Protein AF-A0A645FDJ0-F1 (afdb_monomer_lite)

Structure (mmCIF, N/CA/C/O backbone):
data_AF-A0A645FDJ0-F1
#
_entry.id   AF-A0A645FDJ0-F1
#
loop_
_atom_site.group_PDB
_atom_site.id
_atom_site.type_symbol
_atom_site.label_atom_id
_atom_site.label_alt_id
_atom_site.label_comp_id
_atom_site.label_asym_id
_atom_site.label_entity_id
_atom_site.label_seq_id
_atom_site.pdbx_PDB_ins_code
_atom_site.Cartn_x
_atom_site.Cartn_y
_atom_site.Cartn_z
_atom_site.occupancy
_atom_site.B_iso_or_equiv
_atom_site.auth_seq_id
_atom_site.auth_comp_id
_atom_site.auth_asym_id
_atom_site.auth_atom_id
_atom_site.pdbx_PDB_model_num
ATOM 1 N N . MET A 1 1 ? -22.253 4.951 -11.835 1.00 76.19 1 MET A N 1
ATOM 2 C CA . MET A 1 1 ? -21.453 4.607 -10.640 1.00 76.19 1 MET A CA 1
ATOM 3 C C . MET A 1 1 ? -21.024 3.159 -10.775 1.00 76.19 1 MET A C 1
ATOM 5 O O . MET A 1 1 ? -21.834 2.363 -11.230 1.00 76.19 1 MET A O 1
ATOM 9 N N . GLU A 1 2 ? -19.774 2.843 -10.449 1.00 93.25 2 GLU A N 1
ATOM 10 C CA . GLU A 1 2 ? -19.200 1.492 -10.538 1.00 93.25 2 GLU A CA 1
ATOM 11 C C . GLU A 1 2 ? -18.906 0.972 -9.124 1.00 93.25 2 GLU A C 1
ATOM 13 O O . GLU A 1 2 ? -18.539 1.755 -8.248 1.00 93.25 2 GLU A O 1
ATOM 18 N N . VAL A 1 3 ? -19.049 -0.336 -8.902 1.00 92.81 3 VAL A N 1
ATOM 19 C CA . VAL A 1 3 ? -18.708 -0.996 -7.635 1.00 92.81 3 VAL A CA 1
ATOM 20 C C . VAL A 1 3 ? -17.676 -2.084 -7.915 1.00 92.81 3 VAL A C 1
ATOM 22 O O . VAL A 1 3 ? -17.936 -3.002 -8.686 1.00 92.81 3 VAL A O 1
ATOM 25 N N . ASN A 1 4 ? -16.510 -1.982 -7.275 1.00 96.31 4 ASN A N 1
ATOM 26 C CA . ASN A 1 4 ? -15.414 -2.939 -7.402 1.00 96.31 4 ASN A CA 1
ATOM 27 C C . ASN A 1 4 ? -15.180 -3.630 -6.050 1.00 96.31 4 ASN A C 1
ATOM 29 O O . ASN A 1 4 ? -14.768 -2.947 -5.112 1.00 96.31 4 ASN A O 1
ATOM 33 N N . PRO A 1 5 ? -15.369 -4.957 -5.921 1.00 95.06 5 PRO A N 1
ATOM 34 C CA . PRO A 1 5 ? -15.133 -5.683 -4.669 1.00 95.06 5 PRO A CA 1
ATOM 35 C C . PRO A 1 5 ? -13.633 -5.962 -4.445 1.00 95.06 5 PRO A C 1
ATOM 37 O O . PRO A 1 5 ? -13.225 -7.081 -4.148 1.00 95.06 5 PRO A O 1
ATOM 40 N N . ARG A 1 6 ? -12.788 -4.948 -4.640 1.00 95.94 6 ARG A N 1
ATOM 41 C CA . ARG A 1 6 ? -11.336 -4.988 -4.426 1.00 95.94 6 ARG A CA 1
ATOM 42 C C . ARG A 1 6 ? -10.832 -3.605 -4.046 1.00 95.94 6 ARG A C 1
ATOM 44 O O . ARG A 1 6 ? -11.458 -2.599 -4.381 1.00 95.94 6 ARG A O 1
ATOM 51 N N . PHE A 1 7 ? -9.650 -3.542 -3.440 1.00 97.25 7 PHE A N 1
ATOM 52 C CA . PHE A 1 7 ? -8.988 -2.258 -3.263 1.00 97.25 7 PHE A CA 1
ATOM 53 C C . PHE A 1 7 ? -8.648 -1.621 -4.622 1.00 97.25 7 PHE A C 1
ATOM 55 O O . PHE A 1 7 ? -8.265 -2.311 -5.579 1.00 97.25 7 PHE A O 1
ATOM 62 N N . PRO A 1 8 ? -8.812 -0.297 -4.746 1.00 95.44 8 PRO A N 1
ATOM 63 C CA . PRO A 1 8 ? -8.429 0.418 -5.948 1.00 95.44 8 PRO A CA 1
ATOM 64 C C . PRO A 1 8 ? -6.903 0.545 -6.046 1.00 95.44 8 PRO A C 1
ATOM 66 O O . PRO A 1 8 ? -6.191 0.521 -5.048 1.00 95.44 8 PRO A O 1
ATOM 69 N N . ALA A 1 9 ? -6.387 0.775 -7.256 1.00 94.12 9 ALA A N 1
ATOM 70 C CA . ALA A 1 9 ? -4.945 0.917 -7.498 1.00 94.12 9 ALA A CA 1
ATOM 71 C C . ALA A 1 9 ? -4.289 2.119 -6.778 1.00 94.12 9 ALA A C 1
ATOM 73 O O . ALA A 1 9 ? -3.068 2.228 -6.739 1.00 94.12 9 ALA A O 1
ATOM 74 N N . TRP A 1 10 ? -5.089 3.034 -6.228 1.00 94.88 10 TRP A N 1
ATOM 75 C CA . TRP A 1 10 ? -4.650 4.197 -5.455 1.00 94.88 10 TRP A CA 1
ATOM 76 C C . TRP A 1 10 ? -4.744 3.983 -3.937 1.00 94.88 10 TRP A C 1
ATOM 78 O O . TRP A 1 10 ? -4.668 4.950 -3.192 1.00 94.88 10 TRP A O 1
ATOM 88 N N . ILE A 1 11 ? -4.888 2.743 -3.453 1.00 96.94 11 ILE A N 1
ATOM 89 C CA . ILE A 1 11 ? -5.098 2.431 -2.026 1.00 96.94 11 ILE A CA 1
ATOM 90 C C . ILE A 1 11 ? -4.057 3.051 -1.075 1.00 96.94 11 ILE A C 1
ATOM 92 O O . ILE A 1 11 ? -4.382 3.434 0.044 1.00 96.94 11 ILE A O 1
ATOM 96 N N . TYR A 1 12 ? -2.818 3.250 -1.526 1.00 95.62 12 TYR A N 1
ATOM 97 C CA . TYR A 1 12 ? -1.797 3.941 -0.733 1.00 95.62 12 TYR A CA 1
ATOM 98 C C . TYR A 1 12 ? -2.153 5.398 -0.406 1.00 95.62 12 TYR A C 1
ATOM 100 O O . TYR A 1 12 ? -1.720 5.903 0.627 1.00 95.62 12 TYR A O 1
ATOM 108 N N . LEU A 1 13 ? -2.974 6.068 -1.222 1.00 97.06 13 LEU A N 1
ATOM 109 C CA . LEU A 1 13 ? -3.484 7.404 -0.911 1.00 97.06 13 LEU A CA 1
ATOM 110 C C . LEU A 1 13 ? -4.385 7.386 0.328 1.00 97.06 13 LEU A C 1
ATOM 112 O O . LEU A 1 13 ? -4.271 8.287 1.152 1.00 97.06 13 LEU A O 1
ATOM 116 N N . THR A 1 14 ? -5.241 6.371 0.504 1.00 96.75 14 THR A N 1
ATOM 117 C CA . THR A 1 14 ? -6.084 6.298 1.712 1.00 96.75 14 THR A CA 1
ATOM 118 C C . THR A 1 14 ? -5.219 6.097 2.943 1.00 96.75 14 THR A C 1
ATOM 120 O O . THR A 1 14 ? -5.430 6.768 3.948 1.00 96.75 14 THR A O 1
ATOM 123 N N . ALA A 1 15 ? -4.196 5.241 2.846 1.00 96.81 15 ALA A N 1
ATOM 124 C CA . ALA A 1 15 ? -3.232 5.039 3.919 1.00 96.81 15 ALA A CA 1
ATOM 125 C C . ALA A 1 15 ? -2.487 6.343 4.256 1.00 96.81 15 ALA A C 1
ATOM 127 O O . ALA A 1 15 ? -2.405 6.709 5.426 1.00 96.81 15 ALA A O 1
ATOM 128 N N . 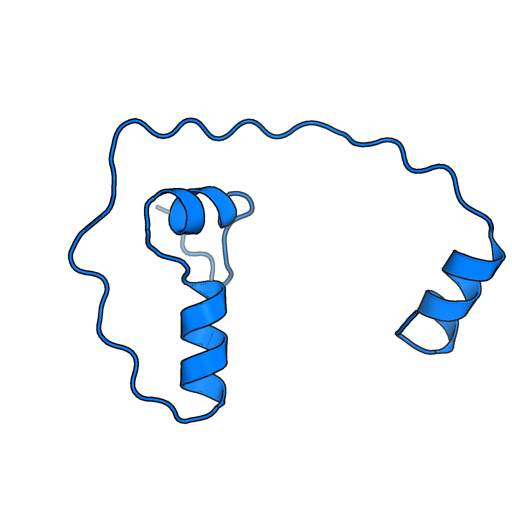ALA A 1 16 ? -2.026 7.087 3.245 1.00 96.81 16 ALA A N 1
ATOM 129 C CA . ALA A 1 16 ? -1.370 8.388 3.414 1.00 96.81 16 ALA A CA 1
ATOM 130 C C . ALA A 1 16 ? -2.304 9.495 3.944 1.00 96.81 16 ALA A C 1
ATOM 132 O O . ALA A 1 16 ? -1.830 10.491 4.490 1.00 96.81 16 ALA A O 1
ATOM 133 N N . ALA A 1 17 ? -3.619 9.329 3.785 1.00 97.69 17 ALA A N 1
ATOM 134 C CA . ALA A 1 17 ? -4.651 10.189 4.358 1.00 97.69 17 ALA A CA 1
ATOM 135 C C . ALA A 1 17 ? -5.102 9.739 5.766 1.00 97.69 17 ALA A C 1
ATOM 137 O O . ALA A 1 17 ? -6.085 10.266 6.282 1.00 97.69 17 ALA A O 1
ATOM 138 N N . GLY A 1 18 ? -4.415 8.768 6.382 1.00 97.06 18 GLY A N 1
ATOM 139 C CA . GLY A 1 18 ? -4.692 8.281 7.740 1.00 97.06 18 GLY A CA 1
ATOM 140 C C . GLY A 1 18 ? -5.604 7.050 7.815 1.00 97.06 18 GLY A C 1
ATOM 141 O O . GLY A 1 18 ? -5.879 6.553 8.904 1.00 97.06 18 GLY A O 1
ATOM 142 N N . GLN A 1 19 ? -6.046 6.512 6.677 1.00 97.50 19 GLN A N 1
ATOM 143 C CA . GLN A 1 19 ? -6.961 5.370 6.598 1.00 97.50 19 GLN A CA 1
ATOM 144 C C . GLN A 1 19 ? -6.299 4.167 5.916 1.00 97.50 19 GLN A C 1
ATOM 146 O O . GLN A 1 19 ? -6.515 3.878 4.732 1.00 97.50 19 GLN A O 1
ATOM 151 N N . ASN A 1 20 ? -5.472 3.436 6.666 1.00 97.56 20 ASN A N 1
ATOM 152 C CA . ASN A 1 20 ? -4.812 2.224 6.173 1.00 97.56 20 ASN A CA 1
ATOM 153 C C . ASN A 1 20 ? -5.775 1.020 6.172 1.00 97.56 20 ASN A C 1
ATOM 155 O O . ASN A 1 20 ? -5.718 0.137 7.028 1.00 97.56 20 ASN A O 1
ATOM 159 N N . GLN A 1 21 ? -6.682 1.010 5.196 1.00 97.38 21 GLN A N 1
ATOM 160 C CA . GLN A 1 21 ? -7.716 -0.014 5.040 1.00 97.38 21 GLN A CA 1
ATOM 161 C C . GLN A 1 21 ? -7.156 -1.438 4.849 1.00 97.38 21 GLN A C 1
ATOM 163 O O . GLN A 1 21 ? -7.717 -2.350 5.458 1.00 97.38 21 GLN A O 1
ATOM 168 N N . PRO A 1 22 ? -6.055 -1.676 4.097 1.00 97.69 22 PRO A N 1
ATOM 169 C CA . PRO A 1 22 ? -5.449 -3.006 4.020 1.00 97.69 22 PRO A CA 1
ATOM 170 C C . PRO A 1 22 ? -4.976 -3.531 5.379 1.00 97.69 22 PRO A C 1
ATOM 172 O O . PRO A 1 22 ? -5.272 -4.672 5.728 1.00 97.69 22 PRO A O 1
ATOM 175 N N . ALA A 1 23 ? -4.302 -2.700 6.182 1.00 97.75 23 ALA A N 1
ATOM 176 C CA . ALA A 1 23 ? -3.860 -3.106 7.517 1.00 97.75 23 ALA A CA 1
ATOM 177 C C . ALA A 1 23 ? -5.049 -3.405 8.444 1.00 97.75 23 ALA A C 1
ATOM 179 O O . ALA A 1 23 ? -5.039 -4.402 9.165 1.00 97.75 23 ALA A O 1
ATOM 180 N N . SER A 1 24 ? -6.098 -2.579 8.394 1.00 97.81 24 SER A N 1
ATOM 181 C CA . SER A 1 24 ? -7.347 -2.837 9.118 1.00 97.81 24 SER A CA 1
ATOM 182 C C . SER A 1 24 ? -8.001 -4.152 8.699 1.00 97.81 24 SER A C 1
ATOM 184 O O . SER A 1 24 ? -8.472 -4.893 9.557 1.00 97.81 24 SER A O 1
ATOM 186 N N . LEU A 1 25 ? -8.005 -4.476 7.403 1.00 97.56 25 LEU A N 1
ATOM 187 C CA . LEU A 1 25 ? -8.543 -5.742 6.907 1.00 97.56 25 LEU A CA 1
ATOM 188 C C . LEU A 1 25 ? -7.778 -6.946 7.462 1.00 97.56 25 LEU A C 1
ATOM 190 O O . LEU A 1 25 ? -8.408 -7.901 7.906 1.00 97.56 25 LEU A O 1
ATOM 194 N N . VAL A 1 26 ? -6.444 -6.884 7.490 1.00 98.00 26 VAL A N 1
ATOM 195 C CA . VAL A 1 26 ? -5.612 -7.946 8.079 1.00 98.00 26 VAL A CA 1
ATOM 196 C C . VAL A 1 26 ? -5.924 -8.122 9.566 1.00 98.0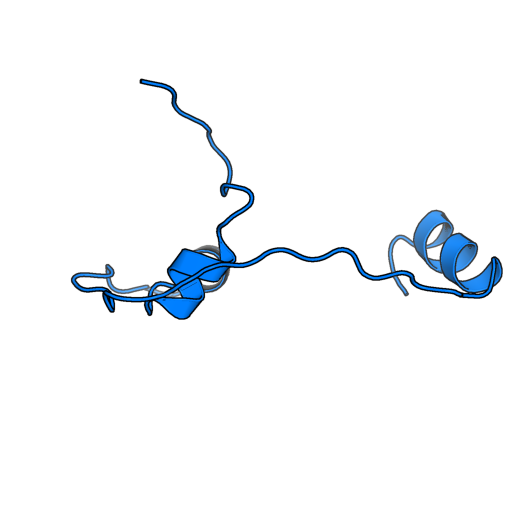0 26 VAL A C 1
ATOM 198 O O . VAL A 1 26 ? -6.170 -9.243 10.000 1.00 98.00 26 VAL A O 1
ATOM 201 N N . LYS A 1 27 ? -6.011 -7.029 10.333 1.00 98.44 27 LYS A N 1
ATOM 202 C CA . LYS A 1 27 ? -6.396 -7.080 11.755 1.00 98.44 27 LYS A CA 1
ATOM 203 C C . LYS A 1 27 ? -7.763 -7.734 11.961 1.00 98.44 27 LYS A C 1
ATOM 205 O O . LYS A 1 27 ? -7.906 -8.614 12.805 1.00 98.44 27 LYS A O 1
ATOM 210 N N . MET A 1 28 ? -8.755 -7.361 11.150 1.00 98.06 28 MET A N 1
ATOM 211 C CA . MET A 1 28 ? -10.079 -7.991 11.190 1.00 98.06 28 MET A CA 1
ATOM 212 C C . MET A 1 28 ? -10.008 -9.488 10.862 1.00 98.06 28 MET A C 1
ATOM 214 O O . MET A 1 28 ? -10.650 -10.288 11.539 1.00 98.06 28 MET A O 1
ATOM 218 N N . ALA A 1 29 ? -9.205 -9.883 9.871 1.00 98.12 29 ALA A N 1
ATOM 219 C CA . ALA A 1 29 ? -8.993 -11.289 9.526 1.00 98.12 29 ALA A CA 1
ATOM 220 C C . ALA A 1 29 ? -8.311 -12.081 10.658 1.00 98.12 29 ALA A C 1
ATOM 222 O O . ALA A 1 29 ? -8.570 -13.272 10.815 1.00 98.12 29 ALA A O 1
ATOM 223 N N . MET A 1 30 ? -7.497 -11.417 11.483 1.00 98.56 30 MET A N 1
ATOM 224 C CA . MET A 1 30 ? -6.897 -11.978 12.700 1.00 98.56 30 MET A CA 1
ATOM 225 C C . MET A 1 30 ? -7.852 -11.991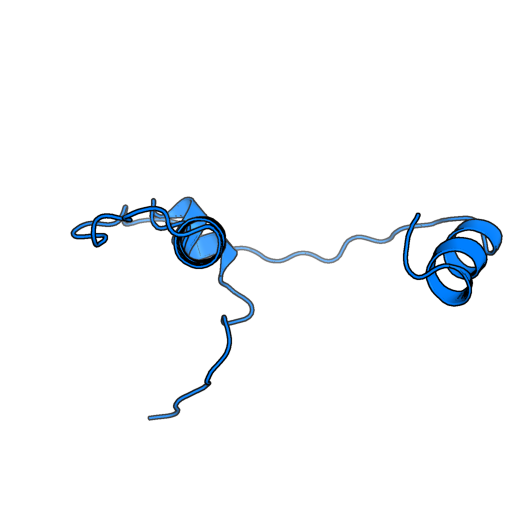 13.909 1.00 98.56 30 MET A C 1
ATOM 227 O O . MET A 1 30 ? -7.463 -12.413 14.996 1.00 98.56 30 MET A O 1
ATOM 231 N N . GLY A 1 31 ? -9.104 -11.551 13.744 1.00 98.38 31 GLY A N 1
ATOM 232 C CA . GLY A 1 31 ? -10.107 -11.506 14.811 1.00 98.38 31 GLY A CA 1
ATOM 233 C C . GLY A 1 31 ? -10.005 -10.283 15.727 1.00 98.38 31 GLY A C 1
ATOM 234 O O . GLY A 1 31 ? -10.703 -10.216 16.742 1.00 98.38 31 GLY A O 1
ATOM 235 N N . GLU A 1 32 ? -9.166 -9.302 15.394 1.00 98.50 32 GLU A N 1
ATOM 236 C CA . GLU A 1 32 ? -9.069 -8.060 16.156 1.00 98.50 32 GLU A CA 1
ATOM 237 C C . GLU A 1 32 ? -10.264 -7.139 15.880 1.00 98.50 32 GLU A C 1
ATOM 239 O O . GLU A 1 32 ? -10.775 -7.035 14.761 1.00 98.50 32 GLU A O 1
ATOM 244 N N . LYS A 1 33 ? -10.680 -6.392 16.907 1.00 97.62 33 LYS A N 1
ATOM 245 C CA . LYS A 1 33 ? -11.657 -5.313 16.741 1.00 97.62 33 LYS A CA 1
ATOM 246 C C . LYS A 1 33 ? -10.955 -4.077 16.191 1.00 97.62 33 LYS A C 1
ATOM 248 O O . LYS A 1 33 ? -10.061 -3.534 16.834 1.00 97.62 33 LYS A O 1
ATOM 253 N N . VAL A 1 34 ? -11.410 -3.599 15.038 1.00 97.25 34 VAL A N 1
ATOM 254 C CA . VAL A 1 34 ? -10.920 -2.363 14.422 1.00 97.25 34 VAL A CA 1
ATOM 255 C C . VAL A 1 34 ? -11.994 -1.288 14.532 1.00 97.25 34 VAL A C 1
ATOM 257 O O . VAL A 1 34 ? -13.131 -1.498 14.115 1.00 97.25 34 VAL A O 1
ATOM 260 N N . ALA A 1 35 ? -11.639 -0.139 15.109 1.00 96.69 35 ALA A N 1
ATOM 261 C CA . ALA A 1 35 ? -12.531 1.013 15.157 1.00 96.69 35 ALA A CA 1
ATOM 262 C C . ALA A 1 35 ? -12.723 1.605 13.744 1.00 96.69 35 ALA A C 1
ATOM 264 O O . ALA A 1 35 ? -11.758 1.646 12.973 1.00 96.69 35 ALA A O 1
ATOM 265 N N . PRO A 1 36 ? -13.933 2.072 13.389 1.00 96.19 36 PRO A N 1
ATOM 266 C CA . PRO A 1 36 ? -14.161 2.767 12.128 1.00 96.19 36 PRO A CA 1
ATOM 267 C C . PRO A 1 36 ? -13.281 4.012 11.987 1.00 96.19 36 PRO A C 1
ATOM 269 O O . PRO A 1 36 ? -13.007 4.713 12.959 1.00 96.19 36 PRO A O 1
ATOM 272 N N . PHE A 1 37 ? -12.870 4.312 10.757 1.00 96.94 37 PHE A N 1
ATOM 273 C CA . PHE A 1 37 ? -12.234 5.588 10.453 1.00 96.94 37 PHE A CA 1
ATOM 274 C C . PHE A 1 37 ? -13.305 6.675 10.339 1.00 96.94 37 PHE A C 1
ATOM 276 O O . PHE A 1 37 ? -14.178 6.589 9.477 1.00 96.94 37 PHE A O 1
ATOM 283 N N . GLU A 1 38 ? -13.228 7.703 11.179 1.00 97.12 38 GLU A N 1
ATOM 284 C CA . GLU A 1 38 ? -14.196 8.812 11.174 1.00 97.12 38 GLU A CA 1
ATOM 285 C C . GLU A 1 38 ? -13.670 10.056 10.450 1.00 97.12 38 GLU A C 1
ATOM 287 O O . GLU A 1 38 ? -14.442 10.901 10.001 1.00 97.12 38 GLU A O 1
ATOM 292 N N . THR A 1 39 ? -12.350 10.167 10.304 1.00 97.31 39 THR A N 1
ATOM 293 C CA . THR A 1 39 ? -11.679 11.328 9.716 1.00 97.31 39 THR A CA 1
ATOM 294 C C . THR A 1 39 ? -10.580 10.898 8.748 1.00 97.31 39 THR A C 1
ATOM 296 O O . THR A 1 39 ? -10.164 9.736 8.711 1.00 97.31 39 THR A O 1
ATOM 299 N N . TYR A 1 40 ? -10.141 11.838 7.915 1.00 97.00 40 TYR A N 1
ATOM 300 C CA . TYR A 1 40 ? -8.999 11.684 7.023 1.00 97.00 40 TYR A CA 1
ATOM 301 C C . TYR A 1 40 ? -8.302 13.030 6.835 1.00 97.00 40 TYR A C 1
ATOM 303 O O . TYR A 1 40 ? -8.906 14.095 6.982 1.00 97.00 40 TYR A O 1
ATOM 311 N N . GLU A 1 41 ? -7.026 12.983 6.481 1.00 97.88 41 GLU A N 1
ATOM 312 C CA . GLU A 1 41 ? -6.240 14.174 6.183 1.00 97.88 41 GLU A CA 1
ATOM 313 C C . GLU A 1 41 ? -6.453 14.628 4.731 1.00 97.88 41 GLU A C 1
ATOM 315 O O . GLU A 1 41 ? -6.246 13.870 3.780 1.00 97.88 41 GLU A O 1
ATOM 320 N N . THR A 1 42 ? -6.835 15.891 4.545 1.00 97.06 42 THR A N 1
ATOM 321 C CA . THR A 1 42 ? -6.988 16.519 3.223 1.00 97.06 42 THR A CA 1
ATOM 322 C C . THR A 1 42 ? -5.660 17.051 2.675 1.00 97.06 42 THR A C 1
ATOM 324 O O . THR A 1 42 ? -4.691 17.211 3.412 1.00 97.06 42 THR A O 1
ATOM 327 N N . GLY A 1 43 ? -5.619 17.392 1.381 1.00 96.88 43 GLY A N 1
ATOM 328 C CA . GLY A 1 43 ? -4.456 18.055 0.768 1.00 96.88 43 GLY A CA 1
ATOM 329 C C . GLY A 1 43 ? -3.303 17.116 0.398 1.00 96.88 43 GLY A C 1
ATOM 330 O O . GLY A 1 43 ? -2.185 17.568 0.167 1.00 96.88 43 GLY A O 1
ATOM 331 N N . LYS A 1 44 ? -3.559 15.806 0.336 1.00 96.00 44 LYS A N 1
ATOM 332 C CA . LYS A 1 44 ? -2.587 14.799 -0.103 1.00 96.00 44 LYS A CA 1
ATOM 333 C C . LYS A 1 44 ? -2.547 14.725 -1.633 1.00 96.00 44 LYS A C 1
ATOM 335 O O . LYS A 1 44 ? -3.587 14.783 -2.285 1.00 96.00 44 LYS A O 1
ATOM 340 N N . ILE A 1 45 ? -1.356 14.535 -2.198 1.00 95.38 45 ILE A N 1
ATOM 341 C CA . ILE A 1 45 ? -1.154 14.268 -3.629 1.00 95.38 45 ILE A CA 1
ATOM 342 C C . ILE A 1 45 ? -0.591 12.852 -3.770 1.00 95.38 45 ILE A C 1
ATOM 344 O O . ILE A 1 45 ? 0.367 12.493 -3.090 1.00 95.38 45 ILE A O 1
ATOM 348 N N . PHE A 1 46 ? -1.177 12.054 -4.663 1.00 95.25 46 PHE A N 1
ATOM 349 C CA . PHE A 1 46 ? -0.693 10.718 -5.005 1.00 95.25 46 PHE A CA 1
ATOM 350 C C . PHE A 1 46 ? -0.121 10.713 -6.421 1.00 95.25 46 PHE A C 1
ATOM 352 O O . PHE A 1 46 ? -0.861 10.860 -7.394 1.00 95.25 46 PHE A O 1
ATOM 359 N N . ILE A 1 47 ? 1.195 10.528 -6.531 1.00 93.94 47 ILE A N 1
ATOM 360 C CA . ILE A 1 47 ? 1.910 10.412 -7.806 1.00 93.94 47 ILE A CA 1
ATOM 361 C C . ILE A 1 47 ? 2.437 8.984 -7.921 1.00 93.94 47 ILE A C 1
ATOM 363 O O . ILE A 1 47 ? 3.161 8.515 -7.046 1.00 93.94 47 ILE A O 1
ATOM 367 N N . ARG A 1 48 ? 2.080 8.293 -9.007 1.00 91.75 48 ARG A N 1
ATOM 368 C CA . ARG A 1 48 ? 2.667 6.995 -9.366 1.00 91.75 48 ARG A CA 1
ATOM 369 C C . ARG A 1 48 ? 3.768 7.214 -10.388 1.00 91.75 48 ARG A C 1
ATOM 371 O O . ARG A 1 48 ? 3.556 7.933 -11.360 1.00 91.75 48 ARG A O 1
ATOM 378 N N . TYR A 1 49 ? 4.900 6.563 -10.179 1.00 90.38 49 TYR A N 1
ATOM 379 C CA . TYR A 1 49 ? 6.019 6.544 -11.111 1.00 90.38 49 TYR A CA 1
ATOM 380 C C . TYR A 1 49 ? 6.440 5.096 -11.370 1.00 90.38 49 TYR A C 1
ATOM 382 O O . TYR A 1 49 ? 6.176 4.210 -10.555 1.00 90.38 49 TYR A O 1
ATOM 390 N N . ALA A 1 50 ? 7.036 4.854 -12.535 1.00 91.38 50 ALA A N 1
ATOM 391 C CA . ALA A 1 50 ? 7.587 3.554 -12.882 1.00 91.38 50 ALA A CA 1
ATOM 392 C C . ALA A 1 50 ? 8.971 3.389 -12.241 1.00 91.38 50 ALA A C 1
ATOM 394 O O . ALA A 1 50 ? 9.738 4.348 -12.159 1.00 91.38 50 ALA A O 1
ATOM 395 N N . TRP A 1 51 ? 9.270 2.174 -11.788 1.00 91.75 51 TRP A N 1
ATOM 396 C CA . TRP A 1 51 ? 10.583 1.778 -11.295 1.00 91.75 51 TRP A CA 1
ATOM 397 C C . TRP A 1 51 ? 11.130 0.689 -12.215 1.00 91.75 51 TRP A C 1
ATOM 399 O O . TRP A 1 51 ? 10.488 -0.351 -12.369 1.00 91.75 51 TRP A O 1
ATOM 409 N N . ASP A 1 52 ? 12.319 0.902 -12.775 1.00 93.19 52 ASP A N 1
ATOM 410 C CA . ASP A 1 52 ? 13.028 -0.118 -13.5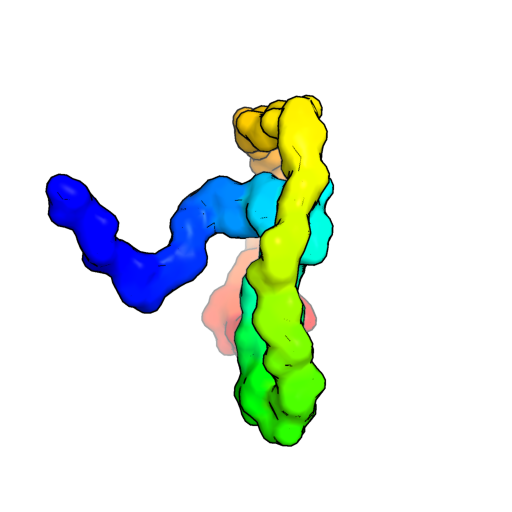46 1.00 93.19 52 ASP A CA 1
ATOM 411 C C . ASP A 1 52 ? 13.894 -0.959 -12.599 1.00 93.19 52 ASP A C 1
ATOM 413 O O . ASP A 1 52 ? 14.867 -0.476 -12.017 1.00 93.19 52 ASP A O 1
ATOM 417 N N . LEU A 1 53 ? 13.527 -2.229 -12.412 1.00 91.38 53 LEU A N 1
ATOM 418 C CA . LEU A 1 53 ? 14.272 -3.178 -11.583 1.00 91.38 53 LEU A CA 1
ATOM 419 C C . LEU A 1 53 ? 15.089 -4.120 -12.474 1.00 91.38 53 LEU A C 1
ATOM 421 O O . LEU A 1 53 ? 14.523 -4.960 -13.169 1.00 91.38 53 LEU A O 1
ATOM 425 N N . ILE A 1 54 ? 16.417 -4.006 -12.424 1.00 94.56 54 ILE A N 1
ATOM 426 C CA . ILE A 1 54 ? 17.344 -4.954 -13.059 1.00 94.56 54 ILE A CA 1
ATOM 427 C C . ILE A 1 54 ? 17.710 -6.025 -12.024 1.00 94.56 54 ILE A C 1
ATOM 429 O O . ILE A 1 54 ? 18.215 -5.687 -10.956 1.00 94.56 54 ILE A O 1
ATOM 433 N N . THR A 1 55 ? 17.456 -7.301 -12.325 1.00 93.31 55 THR A N 1
ATOM 434 C CA . THR A 1 55 ? 17.726 -8.431 -11.416 1.00 93.31 55 THR A CA 1
ATOM 435 C C . THR A 1 55 ? 18.149 -9.698 -12.177 1.00 93.31 55 THR A C 1
ATOM 437 O O . THR A 1 55 ? 18.072 -9.737 -13.407 1.00 93.31 55 THR A O 1
ATOM 440 N N . ASP A 1 56 ? 18.620 -10.723 -11.459 1.00 94.56 56 ASP A N 1
ATOM 441 C CA . ASP A 1 56 ? 19.012 -12.022 -12.022 1.00 94.56 56 ASP A CA 1
ATOM 442 C C . ASP A 1 56 ? 17.778 -12.903 -12.294 1.00 94.56 56 ASP A C 1
ATOM 444 O O . ASP A 1 56 ? 16.799 -12.894 -11.545 1.00 94.56 56 ASP A O 1
ATOM 448 N N . ILE A 1 57 ? 17.827 -13.713 -13.356 1.00 94.50 57 ILE A N 1
ATOM 449 C CA . ILE A 1 57 ? 16.763 -14.669 -13.693 1.00 94.50 57 ILE A CA 1
ATOM 450 C C . ILE A 1 57 ? 16.519 -15.696 -12.575 1.00 94.50 57 ILE A C 1
ATOM 452 O O . ILE A 1 57 ? 15.401 -16.191 -12.434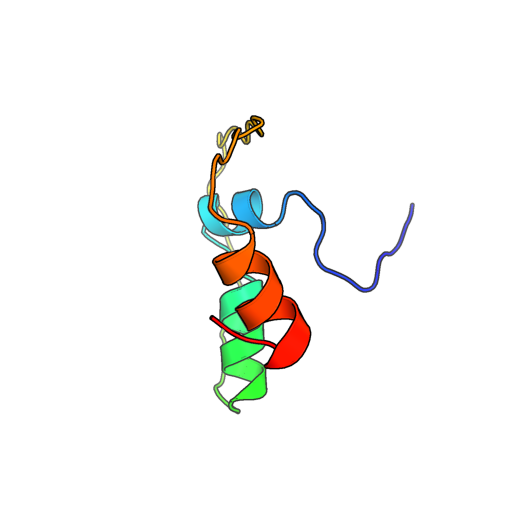 1.00 94.50 57 ILE A O 1
ATOM 456 N N . LYS A 1 58 ? 17.534 -15.994 -11.757 1.00 93.94 58 LYS A N 1
ATOM 457 C CA . LYS A 1 58 ? 17.430 -16.887 -10.598 1.00 93.94 58 LYS A CA 1
ATOM 458 C C . LYS A 1 58 ? 16.415 -16.384 -9.576 1.00 93.94 58 LYS A C 1
ATOM 460 O O . LYS A 1 58 ? 15.638 -17.186 -9.078 1.00 93.94 58 LYS A O 1
ATOM 465 N N . GLU A 1 59 ? 16.355 -15.075 -9.331 1.00 91.50 59 GLU A N 1
ATOM 466 C CA . GLU A 1 59 ? 15.366 -14.474 -8.421 1.00 91.50 59 GLU A CA 1
ATOM 467 C C . GLU A 1 59 ? 13.937 -14.737 -8.919 1.00 91.50 59 GLU A C 1
ATOM 469 O O . GLU A 1 59 ? 13.052 -15.139 -8.165 1.00 91.50 59 GLU A O 1
ATOM 474 N N . PHE A 1 60 ? 13.720 -14.599 -10.232 1.00 91.19 60 PHE A N 1
ATOM 475 C CA . PHE A 1 60 ? 12.429 -14.905 -10.849 1.00 91.19 60 PHE A CA 1
ATOM 476 C C . PHE A 1 60 ? 12.071 -16.395 -10.750 1.00 91.19 60 PHE A C 1
ATOM 478 O O . PHE A 1 60 ? 10.907 -16.740 -10.525 1.00 91.19 60 PHE A O 1
ATOM 485 N N . GLN A 1 61 ? 13.057 -17.281 -10.911 1.00 93.94 61 GLN A N 1
ATOM 486 C CA . GLN A 1 61 ? 12.864 -18.726 -10.785 1.00 93.94 61 GLN A CA 1
ATOM 487 C C . GLN A 1 61 ? 12.489 -19.133 -9.358 1.00 93.94 61 GLN A C 1
ATOM 489 O O . GLN A 1 61 ? 11.595 -19.964 -9.210 1.00 93.94 61 GLN A O 1
ATOM 494 N N . THR A 1 62 ? 13.108 -18.539 -8.333 1.00 93.19 62 THR A N 1
ATOM 495 C CA . THR A 1 62 ? 12.768 -18.797 -6.924 1.00 93.19 62 THR A CA 1
ATOM 496 C C . THR A 1 62 ? 11.309 -18.447 -6.647 1.00 93.19 62 THR A C 1
ATOM 498 O O . THR A 1 62 ? 10.547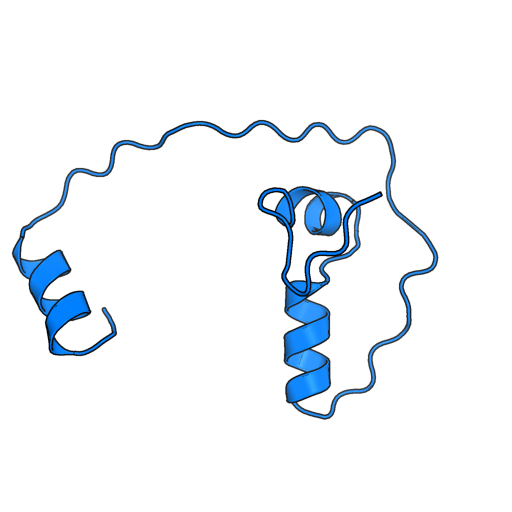 -19.317 -6.230 1.00 93.19 62 THR A O 1
ATOM 501 N N . ILE A 1 63 ? 10.879 -17.234 -7.015 1.00 92.38 63 ILE A N 1
ATOM 502 C CA . ILE A 1 63 ? 9.486 -16.793 -6.834 1.00 92.38 63 ILE A CA 1
ATOM 503 C C . ILE A 1 63 ? 8.516 -17.693 -7.602 1.00 92.38 63 ILE A C 1
ATOM 505 O O . ILE A 1 63 ? 7.485 -18.099 -7.072 1.00 92.38 63 ILE A O 1
ATOM 509 N N . SER A 1 64 ? 8.833 -18.020 -8.856 1.00 92.25 64 SER A N 1
ATOM 510 C CA . SER A 1 64 ? 7.934 -18.808 -9.709 1.00 92.25 64 SER A CA 1
ATOM 511 C C . SER A 1 64 ? 7.848 -20.277 -9.287 1.00 92.25 64 SER A C 1
ATOM 513 O O . SER A 1 64 ? 6.804 -20.900 -9.466 1.00 92.25 64 SER A O 1
ATOM 515 N N . GLY A 1 65 ? 8.943 -20.840 -8.771 1.00 92.38 65 GLY A N 1
ATOM 516 C CA . GLY A 1 65 ? 9.032 -22.241 -8.364 1.00 92.38 65 GLY A CA 1
ATOM 517 C C . GLY A 1 65 ? 8.515 -22.490 -6.951 1.00 92.38 65 GLY A C 1
ATOM 518 O O . GLY A 1 65 ? 7.786 -23.456 -6.734 1.00 92.38 65 GLY A O 1
ATOM 519 N N . ASN A 1 66 ? 8.864 -21.612 -6.009 1.00 91.25 66 ASN A N 1
ATOM 520 C CA . ASN A 1 66 ? 8.555 -21.782 -4.589 1.00 91.25 66 ASN A CA 1
ATOM 521 C C . ASN A 1 66 ? 7.334 -20.961 -4.142 1.00 91.25 66 ASN A C 1
ATOM 523 O O . ASN A 1 66 ? 6.756 -21.255 -3.102 1.00 91.25 66 ASN A O 1
ATOM 527 N N . GLY A 1 67 ? 6.914 -19.957 -4.921 1.00 88.25 67 GLY A N 1
ATOM 528 C CA . GLY A 1 67 ? 5.828 -19.035 -4.563 1.00 88.25 67 GLY A CA 1
ATOM 529 C C . GLY A 1 67 ? 6.258 -17.879 -3.651 1.00 88.25 67 GLY A C 1
ATOM 530 O O . GLY A 1 67 ? 5.421 -17.068 -3.258 1.00 88.25 67 GLY A O 1
ATOM 531 N N . GLU A 1 68 ? 7.547 -17.789 -3.333 1.00 80.38 68 GLU A N 1
ATOM 532 C CA . GLU A 1 68 ? 8.145 -16.839 -2.394 1.00 80.38 68 GLU A CA 1
ATOM 533 C C . GLU A 1 68 ? 9.614 -16.570 -2.756 1.00 80.38 68 GLU A C 1
ATOM 535 O O . GLU A 1 68 ? 10.189 -17.286 -3.579 1.00 80.38 68 GLU A O 1
ATOM 540 N N . LEU A 1 69 ? 10.185 -15.506 -2.182 1.00 69.88 69 LEU A N 1
ATOM 541 C CA . LEU A 1 69 ? 11.620 -15.199 -2.249 1.00 69.88 69 LEU A CA 1
ATOM 542 C C . LEU A 1 69 ? 12.393 -16.021 -1.217 1.00 69.88 69 LEU A C 1
ATOM 544 O O . LEU A 1 69 ? 11.944 -16.033 -0.049 1.00 69.88 69 LEU A O 1
#

Sequence (69 aa):
MEVNPRFPAWIYLTAAAGQNQPASLVKMAMGEKVAPFETYETGKIFIRYAWDLITDIKEFQTISGNGEL

Foldseek 3Di:
DDDDPDDDPQLVVQVVFVHNPVVVVVCVVVVHDDDDDPGTHPDDDDDDDDDDDDDDVVVVCCCVVVVHD

pLDDT: mean 94.54, std 4.81, range [69.88, 98.56]

Organism: NCBI:txid1076179

Secondary structure (DSSP, 8-state):
----SS--TTHHHHHHTT--HHHHHHHHHTT---PPP-----S-------------HHHHHHHHHHS--

Radius of gyration: 17.14 Å; chains: 1; bounding box: 40×40×30 Å